Protein AF-A0A954A7A5-F1 (afdb_monomer)

Solvent-accessible surface area (backbone atoms only — not comparable to full-atom values): 7248 Å² total; per-residue (Å²): 126,86,75,83,75,49,50,63,57,55,16,46,53,32,36,54,52,17,51,50,56,63,62,61,66,78,78,70,56,62,91,72,83,84,81,99,62,92,88,66,52,70,63,50,56,54,47,51,51,52,50,32,54,55,46,23,54,54,49,23,55,47,30,45,52,28,15,51,25,31,58,70,69,36,44,72,64,22,48,61,49,47,54,57,47,47,42,50,68,76,20,58,92,73,64,75,78,54,69,54,38,83,85,49,42,62,57,50,49,52,54,50,52,54,51,47,52,52,48,52,53,48,56,74,66,56,132

Sequence (127 aa):
GPEPLTPAEVALVAHDLSDWVASLDPSEFGVDECCPARKRRHCFARFELARQLGRRAVFSRSLDRVACAIAHGNFDRAECRLDHLLARADGQPWPRDWLVPSVTRDELAVALDELLAMVDALRGSAP

Radius of gyration: 17.22 Å; Cα contact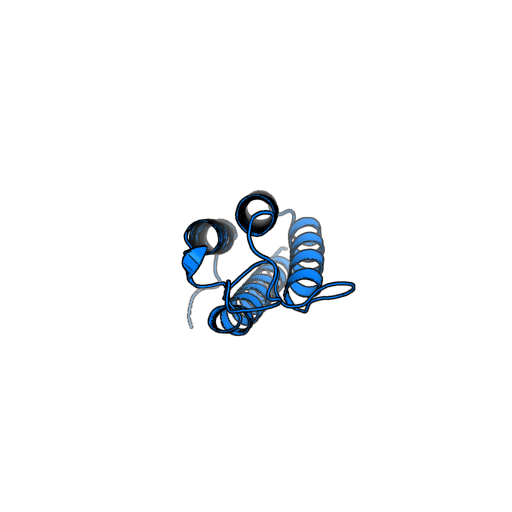s (8 Å, |Δi|>4): 107; chains: 1; bounding box: 42×25×59 Å

Nearest PDB structures (foldseek):
  8i4p-assembly1_A  TM=2.869E-01  e=4.596E+00  Thermobifida fusca YX
  3pfd-assembly5_D  TM=3.103E-01  e=7.560E+00  Mycolicibacterium thermoresistibile
  6jx6-assembly1_A  TM=2.354E-01  e=5.336E+00  Homo sapiens
  8ipq-assembly2_D  TM=2.594E-01  e=7.193E+00  Mycolicibacterium smegmatis

Foldseek 3Di:
DPDQDALLRLLVLLLVLLVVLLPADLVLLDPPDDDDDPDPVVVVVVVLSVQLNVVSNVLSVLSNVLSVCSNVVNLVSNLVSLVVSLCVLCQPPHDNRRRHHPVCSVVSNVSSVVSNVSSVSNVVVDD

Secondary structure (DSSP, 8-state):
-PPPPPHHHHHHHHHHHHHHHHHS-GGGS--------SSSHHHHHHHHHHHHHHHHHHHHHHHHHHHHHHHTT-HHHHHHHHHHHHHHHTT-SS-TTSSS-HHHHHHHHHHHHHHHHHHHHHHHH--

Structure (mmCIF, N/CA/C/O backbone):
data_AF-A0A954A7A5-F1
#
_entry.id   AF-A0A954A7A5-F1
#
loop_
_atom_site.group_PDB
_atom_site.id
_atom_site.type_symbol
_atom_site.label_atom_id
_atom_site.label_alt_id
_atom_site.label_comp_id
_atom_site.label_asym_id
_atom_site.label_entity_id
_atom_site.label_seq_id
_atom_site.pdbx_PDB_ins_code
_atom_site.Cartn_x
_atom_site.Cartn_y
_atom_site.Cartn_z
_atom_site.occupancy
_atom_site.B_iso_or_equiv
_atom_site.auth_seq_id
_atom_site.auth_comp_id
_atom_site.auth_asym_id
_atom_site.auth_atom_id
_atom_site.pdbx_PDB_model_num
ATOM 1 N N . GLY A 1 1 ? 3.358 6.801 -26.449 1.00 48.59 1 GLY A N 1
ATOM 2 C CA . GLY A 1 1 ? 2.733 6.111 -25.305 1.00 48.59 1 GLY A CA 1
ATOM 3 C C . GLY A 1 1 ? 3.327 6.683 -24.039 1.00 48.59 1 GLY A C 1
ATOM 4 O O . GLY A 1 1 ? 4.394 7.277 -24.157 1.00 48.59 1 GLY A O 1
ATOM 5 N N . PRO A 1 2 ? 2.660 6.575 -22.881 1.00 58.91 2 PRO A N 1
ATOM 6 C CA . PRO A 1 2 ? 3.310 6.897 -21.613 1.00 58.91 2 PRO A CA 1
ATOM 7 C C . PRO A 1 2 ? 4.587 6.053 -21.488 1.00 58.91 2 PRO A C 1
ATOM 9 O O . PRO A 1 2 ? 4.578 4.876 -21.855 1.00 58.91 2 PRO A O 1
ATOM 12 N N . GLU A 1 3 ? 5.692 6.677 -21.083 1.00 68.69 3 GLU A N 1
ATOM 13 C CA . GLU A 1 3 ? 6.935 5.956 -20.801 1.00 68.69 3 GLU A CA 1
ATOM 14 C C . GLU A 1 3 ? 6.705 4.963 -19.649 1.00 68.69 3 GLU A C 1
ATOM 16 O O . GLU A 1 3 ? 5.899 5.244 -18.756 1.00 68.69 3 GLU A O 1
ATOM 21 N N . PRO A 1 4 ? 7.350 3.783 -19.674 1.00 75.06 4 PRO A N 1
ATOM 22 C CA . PRO A 1 4 ? 7.259 2.840 -18.569 1.00 75.06 4 PRO A CA 1
ATOM 23 C C . PRO A 1 4 ? 7.852 3.473 -17.305 1.00 75.06 4 PRO A C 1
ATOM 25 O O . PRO A 1 4 ? 8.946 4.034 -17.349 1.00 75.06 4 PRO A O 1
ATOM 28 N N . LEU A 1 5 ? 7.123 3.370 -16.192 1.00 84.19 5 LEU A N 1
ATOM 29 C CA . LEU A 1 5 ? 7.570 3.885 -14.900 1.00 84.19 5 LEU A CA 1
ATOM 30 C C . LEU A 1 5 ? 8.876 3.209 -14.478 1.00 84.19 5 LEU A C 1
ATOM 32 O O . LEU A 1 5 ? 9.068 2.007 -14.654 1.00 84.19 5 LEU A O 1
ATOM 36 N N . THR A 1 6 ? 9.767 3.989 -13.884 1.00 90.75 6 THR A N 1
ATOM 37 C CA . THR A 1 6 ? 11.024 3.521 -13.309 1.00 90.75 6 THR A CA 1
ATOM 38 C C . THR A 1 6 ? 10.803 2.904 -11.923 1.00 90.75 6 THR A C 1
ATOM 40 O O . THR A 1 6 ? 9.848 3.255 -11.224 1.00 90.75 6 THR A O 1
ATOM 43 N N . PRO A 1 7 ? 11.719 2.041 -11.439 1.00 90.81 7 PRO A N 1
ATOM 44 C CA . PRO A 1 7 ? 11.652 1.524 -10.071 1.00 90.81 7 PRO A CA 1
ATOM 45 C C . PRO A 1 7 ? 11.584 2.618 -8.996 1.00 90.81 7 PRO A C 1
ATOM 47 O O . PRO A 1 7 ? 10.940 2.430 -7.969 1.00 90.81 7 PRO A O 1
ATOM 50 N N . ALA A 1 8 ? 12.220 3.771 -9.224 1.00 90.69 8 ALA A N 1
ATOM 51 C CA . ALA A 1 8 ? 12.177 4.894 -8.292 1.00 90.69 8 ALA A CA 1
ATOM 52 C C . ALA A 1 8 ? 10.782 5.536 -8.220 1.00 90.69 8 ALA A C 1
ATOM 54 O O . ALA A 1 8 ? 10.317 5.857 -7.129 1.00 90.69 8 ALA A O 1
ATOM 55 N N . GLU A 1 9 ? 10.100 5.681 -9.358 1.00 92.50 9 GLU A N 1
ATOM 56 C CA . GLU A 1 9 ? 8.741 6.230 -9.415 1.00 92.50 9 GLU A CA 1
ATOM 57 C C . GLU A 1 9 ? 7.732 5.281 -8.766 1.00 92.50 9 GLU A C 1
ATOM 59 O O . GLU A 1 9 ? 6.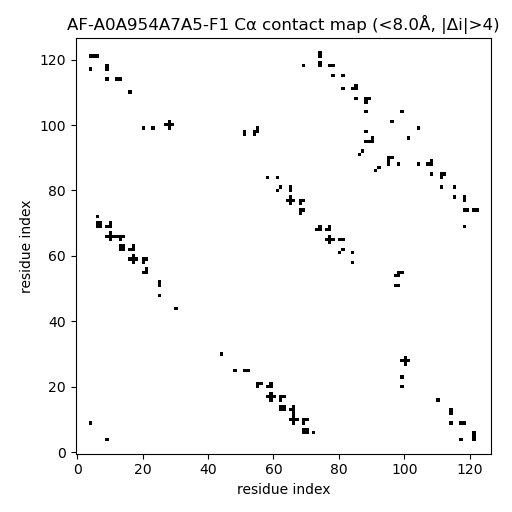923 5.713 -7.951 1.00 92.50 9 GLU A O 1
ATOM 64 N N . VAL A 1 10 ? 7.826 3.974 -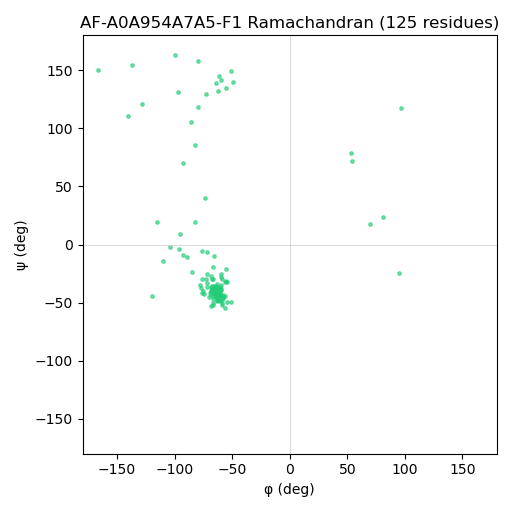9.030 1.00 91.50 10 VAL A N 1
ATOM 65 C CA . VAL A 1 10 ? 6.936 2.990 -8.389 1.00 91.50 10 VAL A CA 1
ATOM 66 C C . VAL A 1 10 ? 7.210 2.888 -6.881 1.00 91.50 10 VAL A C 1
ATOM 68 O O . VAL A 1 10 ? 6.283 2.744 -6.084 1.00 91.50 10 VAL A O 1
ATOM 71 N N . ALA A 1 11 ? 8.470 3.018 -6.450 1.00 91.81 11 ALA A N 1
ATOM 72 C CA . ALA A 1 11 ? 8.804 3.096 -5.029 1.00 91.81 11 ALA A CA 1
ATOM 73 C C . ALA A 1 11 ? 8.219 4.350 -4.358 1.00 91.81 11 ALA A C 1
ATOM 75 O O . ALA A 1 11 ? 7.778 4.266 -3.212 1.00 91.81 11 ALA A O 1
ATOM 76 N N . LEU A 1 12 ? 8.183 5.487 -5.062 1.00 93.62 12 LEU A N 1
ATOM 77 C CA . LEU A 1 12 ? 7.545 6.706 -4.569 1.00 93.62 12 LEU A CA 1
ATOM 78 C C . LEU A 1 12 ? 6.038 6.503 -4.390 1.00 93.62 12 LEU A C 1
ATOM 80 O O . LEU A 1 12 ? 5.525 6.814 -3.325 1.00 93.62 12 LEU A O 1
ATOM 84 N N . VAL A 1 13 ? 5.358 5.867 -5.349 1.00 93.25 13 VAL A N 1
ATOM 85 C CA . VAL A 1 13 ? 3.927 5.531 -5.221 1.00 93.25 13 VAL A CA 1
ATOM 86 C C . VAL A 1 13 ? 3.659 4.654 -3.992 1.00 93.25 13 VAL A C 1
ATOM 88 O O . VAL A 1 13 ? 2.720 4.902 -3.236 1.00 93.25 13 VAL A O 1
ATOM 91 N N . ALA A 1 14 ? 4.504 3.649 -3.740 1.00 90.94 14 ALA A N 1
ATOM 92 C CA . ALA A 1 14 ? 4.391 2.816 -2.542 1.00 90.94 14 ALA A CA 1
ATOM 93 C C . ALA A 1 14 ? 4.591 3.613 -1.237 1.00 90.94 14 ALA A C 1
ATOM 95 O O . ALA A 1 14 ? 3.965 3.299 -0.221 1.00 90.94 14 ALA A O 1
ATOM 96 N N . HIS A 1 15 ? 5.453 4.632 -1.253 1.00 92.94 15 HIS A N 1
ATOM 97 C CA . HIS A 1 15 ? 5.673 5.519 -0.113 1.00 92.94 15 HIS A CA 1
ATOM 98 C C . HIS A 1 15 ? 4.512 6.504 0.085 1.00 92.94 15 HIS A C 1
ATOM 100 O O . HIS A 1 15 ? 4.017 6.629 1.200 1.00 92.94 15 HIS A O 1
ATOM 106 N N . ASP A 1 16 ? 3.990 7.101 -0.985 1.00 93.81 16 ASP A N 1
ATOM 107 C CA . ASP A 1 16 ? 2.814 7.977 -0.930 1.00 93.81 16 ASP A CA 1
ATOM 108 C C . ASP A 1 16 ? 1.590 7.224 -0.384 1.00 93.81 16 ASP A C 1
ATOM 110 O O . ASP A 1 16 ? 0.838 7.743 0.445 1.00 93.81 16 ASP A O 1
ATOM 114 N N . LEU A 1 17 ? 1.424 5.951 -0.768 1.00 90.38 17 LEU A N 1
ATOM 115 C CA . LEU A 1 17 ? 0.381 5.086 -0.216 1.00 90.38 17 LEU A CA 1
ATOM 116 C C . LEU A 1 17 ? 0.594 4.811 1.284 1.00 90.38 17 LEU A C 1
ATOM 118 O O . LEU A 1 17 ? -0.371 4.745 2.049 1.00 90.38 17 LEU A O 1
ATOM 122 N N . SER A 1 18 ? 1.849 4.664 1.723 1.00 90.31 18 SER A N 1
ATOM 123 C CA . SER A 1 18 ? 2.204 4.523 3.142 1.00 90.31 18 SER A CA 1
ATOM 124 C C . SER A 1 18 ? 1.780 5.752 3.945 1.00 90.31 18 SER A C 1
ATOM 126 O O . SER A 1 18 ? 1.105 5.610 4.973 1.00 90.31 18 SER A O 1
ATOM 128 N N . ASP A 1 19 ? 2.111 6.944 3.447 1.00 91.31 19 ASP A N 1
ATOM 129 C CA . ASP A 1 19 ? 1.768 8.223 4.068 1.00 91.31 19 ASP A CA 1
ATOM 130 C C . ASP A 1 19 ? 0.255 8.438 4.107 1.00 91.31 19 ASP A C 1
ATOM 132 O O . ASP A 1 19 ? -0.295 8.817 5.146 1.00 91.31 19 ASP A O 1
ATOM 136 N N . TRP A 1 20 ? -0.450 8.101 3.024 1.00 90.00 20 TRP A N 1
ATOM 137 C CA . TRP A 1 20 ? -1.908 8.155 2.991 1.00 90.00 20 TRP A CA 1
ATOM 138 C C . TRP A 1 20 ? -2.530 7.260 4.069 1.00 90.00 20 TRP A C 1
ATOM 140 O O . TRP A 1 20 ? -3.307 7.750 4.894 1.00 90.00 20 TRP A O 1
ATOM 150 N N . VAL A 1 21 ? -2.125 5.986 4.166 1.00 85.00 21 VAL A N 1
ATOM 151 C CA . VAL A 1 21 ? -2.618 5.063 5.207 1.00 85.00 21 VAL A CA 1
ATOM 152 C C . VAL A 1 21 ? -2.290 5.569 6.616 1.00 85.00 21 VAL A C 1
ATOM 154 O O . VAL A 1 21 ? -3.097 5.412 7.543 1.00 85.00 21 VA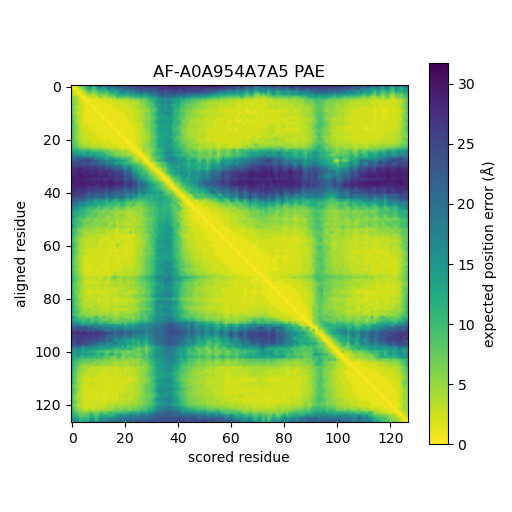L A O 1
ATOM 157 N N . ALA A 1 22 ? -1.124 6.187 6.811 1.00 85.44 22 ALA A N 1
ATOM 158 C CA . ALA A 1 22 ? -0.738 6.800 8.079 1.00 85.44 22 ALA A CA 1
ATOM 159 C C . ALA A 1 22 ? -1.574 8.051 8.416 1.00 85.44 22 ALA A C 1
ATOM 161 O O . ALA A 1 22 ? -1.797 8.323 9.596 1.00 85.44 22 ALA A O 1
ATOM 162 N N . SER A 1 23 ? -2.097 8.752 7.407 1.00 85.50 23 SER A N 1
ATOM 163 C CA . SER A 1 23 ? -2.842 10.011 7.546 1.00 85.50 23 SER A CA 1
ATOM 164 C C . SER A 1 23 ? -4.338 9.866 7.857 1.00 85.50 23 SER A C 1
ATOM 166 O O . SER A 1 23 ? -4.909 10.784 8.437 1.00 85.50 23 SER A O 1
ATOM 168 N N . LEU A 1 24 ? -4.968 8.728 7.522 1.00 80.75 24 LEU A N 1
ATOM 169 C CA . LEU A 1 24 ? -6.415 8.507 7.716 1.00 80.75 24 LEU A CA 1
ATOM 170 C C . LEU A 1 24 ? -6.882 8.872 9.141 1.00 80.75 24 LEU A C 1
ATOM 172 O O . LEU A 1 24 ? -6.198 8.569 10.122 1.00 80.75 24 LEU A O 1
ATOM 176 N N . ASP A 1 25 ? -8.047 9.496 9.300 1.00 72.88 25 ASP A N 1
ATOM 177 C CA . ASP A 1 25 ? -8.522 9.912 10.625 1.00 72.88 25 ASP A CA 1
ATOM 178 C C . ASP A 1 25 ? -9.136 8.721 11.387 1.00 72.88 25 ASP A C 1
ATOM 180 O O . ASP A 1 25 ? -10.144 8.175 10.942 1.00 72.88 25 ASP A O 1
ATOM 184 N N . PRO A 1 26 ? -8.589 8.315 12.556 1.00 65.06 26 PRO A N 1
ATOM 185 C CA . PRO A 1 26 ? -9.164 7.265 13.401 1.00 65.06 26 PRO A CA 1
ATOM 186 C C . PRO A 1 26 ? -10.622 7.499 13.829 1.00 65.06 26 PRO A C 1
ATOM 188 O O . PRO A 1 26 ? -11.291 6.552 14.241 1.00 65.06 26 PRO A O 1
ATOM 191 N N . SER A 1 27 ? -11.106 8.741 13.789 1.00 64.06 27 SER A N 1
ATOM 192 C CA . SER A 1 27 ? -12.462 9.107 14.196 1.00 64.06 27 SER A CA 1
ATOM 193 C C . SER A 1 27 ? -13.542 8.628 13.214 1.00 64.06 27 SER A C 1
ATOM 195 O O . SER A 1 27 ? -14.662 8.343 13.637 1.00 64.06 27 SER A O 1
ATOM 197 N N . GLU A 1 28 ? -13.191 8.426 11.940 1.00 60.41 28 GLU A N 1
ATOM 198 C CA . GLU A 1 28 ? -14.099 7.954 10.880 1.00 60.41 28 GLU A CA 1
ATOM 199 C C . GLU A 1 28 ? -14.391 6.445 10.953 1.00 60.41 28 GLU A C 1
ATOM 201 O O . GLU A 1 28 ? -15.230 5.917 10.227 1.00 60.41 28 GLU A O 1
ATOM 206 N N . PHE A 1 29 ? -13.727 5.724 11.859 1.00 56.72 29 PHE A N 1
ATOM 207 C CA . PHE A 1 29 ? -13.773 4.265 11.969 1.00 56.72 29 PHE A CA 1
ATOM 208 C C . PHE A 1 29 ? -14.986 3.730 12.744 1.00 56.72 29 PHE A C 1
ATOM 210 O O . PHE A 1 29 ? -14.951 2.598 13.224 1.00 56.72 29 PHE A O 1
ATOM 217 N N . GLY A 1 30 ? -16.048 4.528 12.885 1.00 51.50 30 GLY A N 1
ATOM 218 C CA . GLY A 1 30 ? -17.306 4.091 13.482 1.00 51.50 30 GLY A CA 1
ATOM 219 C C . GLY A 1 30 ? -17.122 3.477 14.870 1.00 51.50 30 GLY A C 1
ATOM 220 O O . GLY A 1 30 ? -17.339 2.286 15.070 1.00 51.50 30 GLY A O 1
ATOM 221 N N . VAL A 1 31 ? -16.813 4.297 15.876 1.00 49.91 31 VAL A N 1
ATOM 222 C CA . VAL A 1 31 ? -17.146 3.957 17.274 1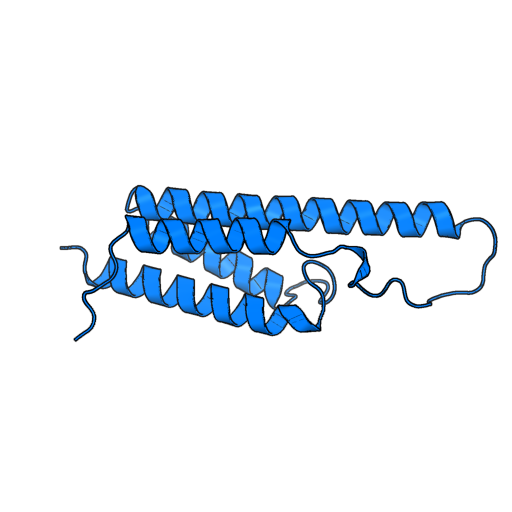.00 49.91 31 VAL A CA 1
ATOM 223 C C . VAL A 1 31 ? -18.653 4.124 17.520 1.00 49.91 31 VAL A C 1
ATOM 225 O O . VAL A 1 31 ? -19.064 4.615 18.569 1.00 49.91 31 VAL A O 1
ATOM 228 N N . ASP A 1 32 ? -19.493 3.727 16.563 1.00 42.97 32 ASP A N 1
ATOM 229 C CA . ASP A 1 32 ? -20.938 3.740 16.741 1.00 42.97 32 ASP A CA 1
ATOM 230 C C . ASP A 1 32 ? -21.394 2.440 17.409 1.00 42.97 32 ASP A C 1
ATOM 232 O O . ASP A 1 32 ? -21.406 1.345 16.852 1.00 42.97 32 ASP A O 1
ATOM 236 N N .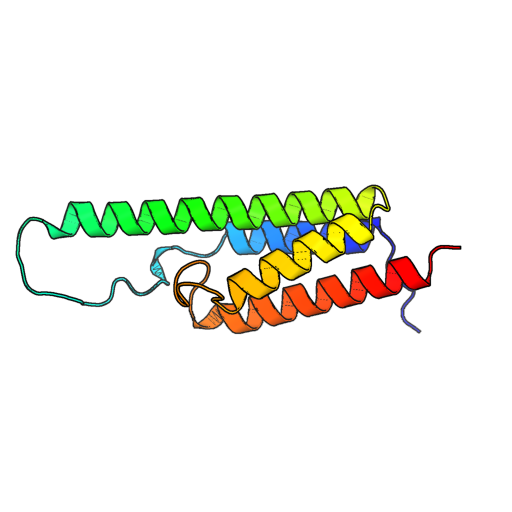 GLU A 1 33 ? -21.719 2.618 18.687 1.00 44.81 33 GLU A N 1
ATOM 237 C CA . GLU A 1 33 ? -22.822 1.971 19.385 1.00 44.81 33 GLU A CA 1
ATOM 238 C C . GLU A 1 33 ? -22.909 0.443 19.325 1.00 44.81 33 GLU A C 1
ATOM 240 O O . GLU A 1 33 ? -23.813 -0.145 18.739 1.00 44.81 33 GLU A O 1
ATOM 245 N N . CYS A 1 34 ? -22.095 -0.224 20.143 1.00 38.72 34 CYS A N 1
ATOM 246 C CA . CYS A 1 34 ? -22.542 -1.474 20.749 1.00 38.72 34 CYS A CA 1
ATOM 247 C C . CYS A 1 34 ? -22.349 -1.479 22.272 1.00 38.72 34 CYS A C 1
ATOM 249 O O . CYS A 1 34 ? -21.246 -1.384 22.807 1.00 38.72 34 CYS A O 1
ATOM 251 N N . CYS A 1 35 ? -23.488 -1.666 22.945 1.00 38.03 35 CYS A N 1
ATOM 252 C CA . CYS A 1 35 ? -23.716 -2.162 24.305 1.00 38.03 35 CYS A CA 1
ATOM 253 C C . CYS A 1 35 ? -23.926 -1.161 25.467 1.00 38.03 35 CYS A C 1
ATOM 255 O O . CYS A 1 35 ? -23.005 -0.441 25.867 1.00 38.03 35 CYS A O 1
ATOM 257 N N . PRO A 1 36 ? -25.110 -1.179 26.125 1.00 42.53 36 PRO A N 1
ATOM 258 C CA . PRO A 1 36 ? -25.452 -0.297 27.228 1.00 42.53 36 PRO A CA 1
ATOM 259 C C . PRO A 1 36 ? -24.904 -0.798 28.588 1.00 42.53 36 PRO A C 1
ATOM 261 O O . PRO A 1 36 ? -25.626 -1.411 29.359 1.00 42.53 36 PRO A O 1
ATOM 264 N N . ALA A 1 37 ? -23.652 -0.497 28.963 1.00 46.19 37 ALA A N 1
ATOM 265 C CA . ALA A 1 37 ? -23.205 -0.599 30.369 1.00 46.19 37 ALA A CA 1
ATOM 266 C C . ALA A 1 37 ? -22.274 0.557 30.792 1.00 46.19 37 ALA A C 1
ATOM 268 O O . ALA A 1 37 ? -21.165 0.711 30.284 1.00 46.19 37 ALA A O 1
ATOM 269 N N . ARG A 1 38 ? -22.750 1.450 31.669 1.00 50.28 38 ARG A N 1
ATOM 270 C CA . ARG A 1 38 ? -22.035 2.649 32.154 1.00 50.28 38 ARG A CA 1
ATOM 271 C C . ARG A 1 38 ? -20.771 2.258 32.956 1.00 50.28 38 ARG A C 1
ATOM 273 O O . ARG A 1 38 ? -20.824 1.359 33.784 1.00 50.28 38 ARG A O 1
ATOM 280 N N . LYS A 1 39 ? -19.670 2.997 32.741 1.00 48.59 39 LYS A N 1
ATOM 281 C CA . LYS A 1 39 ? -18.369 3.024 33.468 1.00 48.59 39 LYS A CA 1
ATOM 282 C C . LYS A 1 39 ? -17.180 2.172 32.967 1.00 48.59 39 LYS A C 1
ATOM 284 O O . LYS A 1 39 ? -16.061 2.618 33.181 1.00 48.59 39 LYS A O 1
ATOM 289 N N . ARG A 1 40 ? -17.341 1.060 32.226 1.00 50.47 40 ARG A N 1
ATOM 290 C CA . ARG A 1 40 ? -16.189 0.321 31.617 1.00 50.47 40 ARG A CA 1
ATOM 291 C C . ARG A 1 40 ? -15.876 0.672 30.150 1.00 50.47 40 ARG A C 1
ATOM 293 O O . ARG A 1 40 ? -14.900 0.178 29.598 1.00 50.47 40 ARG A O 1
ATOM 300 N N . ARG A 1 41 ? -16.682 1.529 29.511 1.00 50.50 41 ARG A N 1
ATOM 301 C CA . ARG A 1 41 ? -16.592 1.798 28.059 1.00 50.50 41 ARG A CA 1
ATOM 302 C C . ARG A 1 41 ? -15.430 2.697 27.638 1.00 50.50 41 ARG A C 1
ATOM 304 O O . ARG A 1 41 ? -14.907 2.525 26.547 1.00 50.50 41 ARG A O 1
ATOM 311 N N . HIS A 1 42 ? -14.991 3.612 28.503 1.00 52.00 42 HIS A N 1
ATOM 312 C CA . HIS A 1 42 ? -13.885 4.523 28.178 1.00 52.00 42 HIS A CA 1
ATOM 313 C C . HIS A 1 42 ? -12.546 3.792 28.004 1.00 52.00 42 HIS A C 1
ATOM 315 O O . HIS A 1 42 ? -11.762 4.153 27.131 1.00 52.00 42 HIS A O 1
ATOM 321 N N . CYS A 1 43 ? -12.292 2.740 28.790 1.00 55.81 43 CYS A N 1
ATOM 322 C CA . CYS A 1 43 ? -11.074 1.943 28.643 1.00 55.81 43 CYS A CA 1
ATOM 323 C C . CYS A 1 43 ? -11.107 1.075 27.378 1.00 55.81 43 CYS A C 1
ATOM 325 O O . CYS A 1 43 ? -10.084 0.933 26.719 1.00 55.81 43 CYS A O 1
ATOM 327 N N . PHE A 1 44 ? -12.278 0.537 27.015 1.00 60.06 44 PHE A N 1
ATOM 328 C CA . PHE A 1 44 ? -12.433 -0.318 25.836 1.00 60.06 44 PHE A CA 1
ATOM 329 C C . PHE A 1 44 ? -12.296 0.464 24.521 1.00 60.06 44 PHE A C 1
ATOM 331 O O . PHE A 1 44 ? -11.529 0.062 23.655 1.00 60.06 44 PHE A O 1
ATOM 338 N N . ALA A 1 45 ? -12.943 1.630 24.406 1.00 63.59 45 ALA A N 1
ATOM 339 C CA . ALA A 1 45 ? -12.824 2.479 23.218 1.00 63.59 45 ALA A CA 1
ATOM 340 C C . ALA A 1 45 ? -11.381 2.973 22.993 1.00 63.59 45 ALA A C 1
ATOM 342 O O . ALA A 1 45 ? -10.874 2.926 21.877 1.00 63.59 45 ALA A O 1
ATOM 343 N N . ARG A 1 46 ? -10.675 3.377 24.063 1.00 66.56 46 ARG A N 1
ATOM 344 C CA . ARG A 1 46 ? -9.252 3.762 23.977 1.00 66.56 46 ARG A CA 1
ATOM 345 C C . ARG A 1 46 ? -8.352 2.593 23.585 1.00 66.56 46 ARG A C 1
ATOM 347 O O . ARG A 1 46 ? -7.380 2.798 22.865 1.00 66.56 46 ARG A O 1
ATOM 354 N N . PHE A 1 47 ? -8.655 1.392 24.074 1.00 69.31 47 PHE A N 1
ATOM 355 C CA . PHE A 1 47 ? -7.908 0.191 23.724 1.00 69.31 47 PHE A CA 1
ATOM 356 C C . PHE A 1 47 ? -8.084 -0.170 22.246 1.00 69.31 47 PHE A C 1
ATOM 358 O O . PHE A 1 47 ? -7.084 -0.395 21.571 1.00 69.31 47 PHE A O 1
ATOM 365 N N . GLU A 1 48 ? -9.312 -0.165 21.720 1.00 71.94 48 GLU A N 1
ATOM 366 C CA . GLU A 1 48 ? -9.550 -0.447 20.297 1.00 71.94 48 GLU A CA 1
ATOM 367 C C . GLU A 1 48 ? -8.961 0.624 19.378 1.00 71.94 48 GLU A C 1
ATOM 369 O O . GLU A 1 48 ? -8.317 0.274 18.390 1.00 71.94 48 GLU A O 1
ATOM 374 N N . LEU A 1 49 ? -9.054 1.903 19.751 1.00 73.38 49 LEU A N 1
ATOM 375 C CA . LEU A 1 49 ? -8.391 2.992 19.031 1.00 73.38 49 LEU A CA 1
ATOM 376 C C . LEU A 1 49 ? -6.866 2.788 18.973 1.00 73.38 49 LEU A C 1
ATOM 378 O O . LEU A 1 49 ? -6.260 2.867 17.906 1.00 73.38 49 LEU A O 1
ATOM 382 N N . ALA A 1 50 ? -6.232 2.461 20.104 1.00 74.06 50 ALA A N 1
ATOM 383 C CA . ALA A 1 50 ? -4.802 2.146 20.138 1.00 74.06 50 ALA A CA 1
ATOM 384 C C . ALA A 1 50 ? -4.462 0.904 19.292 1.00 74.06 50 ALA A C 1
ATOM 386 O O . ALA A 1 50 ? -3.431 0.875 18.616 1.00 74.06 50 ALA A O 1
ATOM 387 N N . ARG A 1 51 ? -5.340 -0.110 19.282 1.00 75.31 51 ARG A N 1
ATOM 388 C CA . ARG A 1 51 ? -5.215 -1.311 18.440 1.00 75.31 51 ARG A CA 1
ATOM 389 C C . ARG A 1 51 ? -5.260 -0.946 16.956 1.00 75.31 51 ARG A C 1
ATOM 391 O O . ARG A 1 51 ? -4.425 -1.435 16.202 1.00 75.31 51 ARG A O 1
ATOM 398 N N . GLN A 1 52 ? -6.197 -0.093 16.540 1.00 75.00 52 GLN A N 1
ATOM 399 C CA . GLN A 1 52 ? -6.340 0.385 15.159 1.00 75.00 52 GLN A CA 1
ATOM 400 C C . GLN A 1 52 ? -5.115 1.191 14.712 1.00 75.00 52 GLN A C 1
ATOM 402 O O . GLN A 1 52 ? -4.519 0.876 13.683 1.00 75.00 52 GLN A O 1
ATOM 407 N N . LEU A 1 53 ? -4.670 2.155 15.523 1.00 77.94 53 LEU A N 1
ATOM 408 C CA . LEU A 1 53 ? -3.461 2.943 15.254 1.00 77.94 53 LEU A CA 1
ATOM 409 C C . LEU A 1 53 ? -2.217 2.056 15.113 1.00 77.94 53 LEU A C 1
ATOM 411 O O . LEU A 1 53 ? -1.442 2.211 14.170 1.00 77.94 53 LEU A O 1
ATOM 415 N N . GLY A 1 54 ? -2.046 1.083 16.014 1.00 78.81 54 GLY A N 1
ATOM 416 C CA . GLY A 1 54 ? -0.937 0.132 15.950 1.00 78.81 54 GLY A CA 1
ATOM 417 C C . GLY A 1 54 ? -0.943 -0.698 14.665 1.00 78.81 54 GLY A C 1
ATOM 418 O O . GLY A 1 54 ? 0.104 -0.903 14.056 1.00 78.81 54 GLY A O 1
ATOM 419 N N . ARG A 1 55 ? -2.118 -1.140 14.206 1.00 78.81 55 AR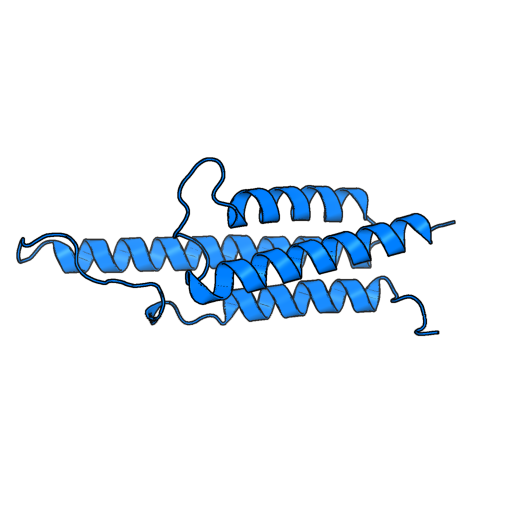G A N 1
ATOM 420 C CA . ARG A 1 55 ? -2.254 -1.886 12.946 1.00 78.81 55 ARG A CA 1
ATOM 421 C C . ARG A 1 55 ? -1.922 -1.050 11.726 1.00 78.81 55 ARG A C 1
ATOM 423 O O . ARG A 1 55 ? -1.187 -1.523 10.864 1.00 78.81 55 ARG A O 1
ATOM 430 N N . ARG A 1 56 ? -2.410 0.187 11.678 1.00 80.88 56 ARG A N 1
ATOM 431 C CA . ARG A 1 56 ? -2.107 1.129 10.596 1.00 80.88 56 ARG A CA 1
ATOM 432 C C . ARG A 1 56 ? -0.623 1.430 10.509 1.00 80.88 56 ARG A C 1
ATOM 434 O O . ARG A 1 56 ? -0.053 1.342 9.431 1.00 80.88 56 ARG A O 1
ATOM 441 N N . ALA A 1 57 ? 0.026 1.657 11.649 1.00 82.94 57 ALA A N 1
ATOM 442 C CA . ALA A 1 57 ? 1.472 1.833 11.696 1.00 82.94 57 ALA A CA 1
ATOM 443 C C . ALA A 1 57 ? 2.228 0.598 11.171 1.00 82.94 57 ALA A C 1
ATOM 445 O O . ALA A 1 57 ? 3.240 0.734 10.489 1.00 82.94 57 ALA A O 1
ATOM 446 N N . VAL A 1 58 ? 1.753 -0.619 11.461 1.00 84.56 58 VAL A N 1
ATOM 447 C CA . VAL A 1 58 ? 2.339 -1.855 10.910 1.00 84.56 58 VAL A CA 1
ATOM 448 C C . VAL A 1 58 ? 2.112 -1.963 9.399 1.00 84.56 58 VAL A C 1
ATOM 450 O O . VAL A 1 58 ? 3.004 -2.433 8.687 1.00 84.56 58 VAL A O 1
ATOM 453 N N . PHE A 1 59 ? 0.949 -1.535 8.911 1.00 86.38 59 PHE A N 1
ATOM 454 C CA . PHE A 1 59 ? 0.601 -1.551 7.493 1.00 86.38 59 PHE A CA 1
ATOM 455 C C . PHE A 1 59 ? 1.435 -0.549 6.692 1.00 86.38 59 PHE A C 1
ATOM 457 O O . PHE A 1 59 ? 2.141 -0.959 5.776 1.00 86.38 59 PHE A O 1
ATOM 464 N N . SER A 1 60 ? 1.458 0.719 7.108 1.00 88.12 60 SER A N 1
ATOM 465 C CA . SER A 1 60 ? 2.294 1.773 6.517 1.00 88.12 60 SER A CA 1
ATOM 466 C C . SER A 1 60 ? 3.773 1.359 6.496 1.00 88.12 60 SER A C 1
ATOM 468 O O . SER A 1 60 ? 4.376 1.259 5.433 1.00 88.12 60 SER A O 1
ATOM 470 N N . ARG A 1 61 ? 4.335 0.885 7.617 1.00 89.25 61 ARG A N 1
ATOM 471 C CA . ARG A 1 61 ? 5.719 0.362 7.632 1.00 89.25 61 ARG A CA 1
ATOM 472 C C . ARG A 1 61 ? 5.953 -0.822 6.694 1.00 89.25 61 ARG A C 1
ATOM 474 O O . ARG A 1 61 ? 7.097 -1.123 6.350 1.00 89.25 61 ARG A O 1
ATOM 481 N N . SER A 1 62 ? 4.913 -1.583 6.367 1.00 90.19 62 SER A N 1
ATOM 482 C CA . SER A 1 62 ? 5.021 -2.674 5.400 1.00 90.19 62 SER A CA 1
ATOM 483 C C . SER A 1 62 ? 5.053 -2.140 3.971 1.00 90.19 62 SER A C 1
ATOM 485 O O . SER A 1 62 ? 5.849 -2.659 3.192 1.00 90.19 62 SER A O 1
ATOM 487 N N . LEU A 1 63 ? 4.295 -1.082 3.666 1.00 91.06 63 LEU A N 1
ATOM 488 C CA . LEU A 1 63 ? 4.383 -0.335 2.409 1.00 91.06 63 LEU A CA 1
ATOM 489 C C . LEU A 1 63 ? 5.744 0.355 2.242 1.00 91.06 63 LEU A C 1
ATOM 491 O O . LEU A 1 63 ? 6.365 0.197 1.199 1.00 91.06 63 LEU A O 1
ATOM 495 N N . ASP A 1 64 ? 6.312 0.960 3.290 1.00 92.69 64 ASP A N 1
ATOM 496 C CA . ASP A 1 64 ? 7.680 1.515 3.223 1.00 92.69 64 ASP A CA 1
ATOM 497 C C . ASP A 1 64 ? 8.725 0.439 2.883 1.00 92.69 64 ASP A C 1
ATOM 499 O O . ASP A 1 64 ? 9.715 0.672 2.188 1.00 92.69 64 ASP A O 1
ATOM 503 N N . ARG A 1 65 ? 8.513 -0.791 3.368 1.00 93.00 65 ARG A N 1
ATOM 504 C CA . ARG A 1 65 ? 9.373 -1.934 3.030 1.00 93.00 65 ARG A CA 1
ATOM 505 C C . ARG A 1 65 ? 9.157 -2.425 1.603 1.00 93.00 65 ARG A C 1
ATOM 507 O O . ARG A 1 65 ? 10.102 -2.974 1.042 1.00 93.00 65 ARG A O 1
ATOM 514 N N . VAL A 1 66 ? 7.953 -2.272 1.052 1.00 93.12 66 VAL A N 1
ATOM 515 C CA . VAL A 1 66 ? 7.670 -2.510 -0.370 1.00 93.12 66 VAL A CA 1
ATOM 516 C C . VAL A 1 66 ? 8.405 -1.465 -1.204 1.00 93.12 66 VAL A C 1
ATOM 518 O O . VAL A 1 66 ? 9.213 -1.855 -2.038 1.00 93.12 66 VAL A O 1
ATOM 521 N N . ALA A 1 67 ? 8.248 -0.174 -0.897 1.00 92.06 67 ALA A N 1
ATOM 522 C CA . ALA A 1 67 ? 8.967 0.920 -1.553 1.00 92.06 67 ALA A CA 1
ATOM 523 C C . ALA A 1 67 ? 10.484 0.673 -1.566 1.00 92.06 67 ALA A C 1
ATOM 525 O O . ALA A 1 67 ? 11.129 0.696 -2.612 1.00 92.06 67 ALA A O 1
ATOM 526 N N . CYS A 1 68 ? 11.049 0.325 -0.407 1.00 93.88 68 CYS A N 1
ATOM 527 C CA . CYS A 1 68 ? 12.460 -0.021 -0.286 1.00 93.88 68 CYS A CA 1
ATOM 528 C C . CYS A 1 68 ? 12.836 -1.250 -1.133 1.00 93.88 68 CYS A C 1
ATOM 530 O O . CYS A 1 68 ? 13.868 -1.234 -1.796 1.00 93.88 68 CYS A O 1
ATOM 532 N N . ALA A 1 69 ? 12.021 -2.308 -1.156 1.00 91.94 69 ALA A N 1
ATOM 533 C CA . ALA A 1 69 ? 12.296 -3.484 -1.981 1.00 91.94 69 ALA A CA 1
ATOM 534 C C . ALA A 1 69 ? 12.305 -3.147 -3.483 1.00 91.94 69 ALA A C 1
ATOM 536 O O . ALA A 1 69 ? 13.235 -3.552 -4.177 1.00 91.94 69 ALA A O 1
ATOM 537 N N . ILE A 1 70 ? 11.340 -2.352 -3.951 1.00 92.19 70 ILE A N 1
ATOM 538 C CA . ILE A 1 70 ? 11.238 -1.894 -5.345 1.00 92.19 70 ILE A CA 1
ATOM 539 C C . ILE A 1 70 ? 12.450 -1.036 -5.722 1.00 92.19 70 ILE A C 1
ATOM 541 O O . ILE A 1 70 ? 13.090 -1.299 -6.737 1.00 92.19 70 ILE A O 1
ATOM 545 N N . ALA A 1 71 ? 12.832 -0.077 -4.872 1.00 90.00 71 ALA A N 1
ATOM 546 C CA . ALA A 1 71 ? 13.982 0.799 -5.109 1.00 90.00 71 ALA A CA 1
ATOM 547 C C . ALA A 1 71 ? 15.312 0.033 -5.245 1.00 90.00 71 ALA A C 1
ATOM 549 O O . ALA A 1 71 ? 16.217 0.482 -5.943 1.00 90.00 71 ALA A O 1
ATOM 550 N N . HIS A 1 72 ? 15.428 -1.133 -4.602 1.00 91.94 72 HIS A N 1
ATOM 551 C CA . HIS A 1 72 ? 16.597 -2.013 -4.701 1.00 91.94 72 HIS A CA 1
ATOM 552 C C . HIS A 1 72 ? 16.436 -3.128 -5.753 1.00 91.94 72 HIS A C 1
ATOM 554 O O . HIS A 1 72 ? 17.254 -4.047 -5.787 1.00 91.94 72 HIS A O 1
ATOM 560 N N . GLY A 1 73 ? 15.386 -3.091 -6.582 1.00 90.06 73 GLY A N 1
ATOM 561 C CA . GLY A 1 73 ? 15.128 -4.084 -7.632 1.00 90.06 73 GLY A CA 1
ATOM 562 C C . GLY A 1 73 ? 14.714 -5.468 -7.121 1.00 90.06 73 GLY A C 1
ATOM 563 O O . GLY A 1 73 ? 14.803 -6.451 -7.849 1.00 90.06 73 GLY A O 1
ATOM 564 N N . ASN A 1 74 ? 14.283 -5.583 -5.863 1.00 92.50 74 ASN A N 1
ATOM 565 C CA . ASN A 1 74 ? 13.858 -6.845 -5.262 1.00 92.50 74 ASN A CA 1
ATOM 566 C C . ASN A 1 74 ? 12.339 -7.037 -5.413 1.00 92.50 74 ASN A C 1
ATOM 568 O O . ASN A 1 74 ? 11.584 -6.929 -4.441 1.00 92.50 74 ASN A O 1
ATOM 572 N N . PHE A 1 75 ? 11.901 -7.282 -6.649 1.00 91.75 75 PHE A N 1
ATOM 573 C CA . PHE A 1 75 ? 10.483 -7.326 -7.022 1.00 91.75 75 PHE A CA 1
ATOM 574 C C . PHE A 1 75 ? 9.731 -8.515 -6.414 1.00 91.75 75 PHE A C 1
ATOM 576 O O . PHE A 1 75 ? 8.636 -8.319 -5.899 1.00 91.75 75 PHE A O 1
ATOM 583 N N . ASP A 1 76 ? 10.343 -9.700 -6.327 1.00 91.00 76 ASP A N 1
ATOM 584 C CA . ASP A 1 76 ? 9.710 -10.875 -5.699 1.00 91.00 76 ASP A CA 1
ATOM 585 C C . ASP A 1 76 ? 9.378 -10.624 -4.219 1.00 91.00 76 ASP A C 1
ATOM 587 O O . ASP A 1 76 ? 8.340 -11.029 -3.690 1.00 91.00 76 ASP A O 1
ATOM 591 N N . ARG A 1 77 ? 10.262 -9.905 -3.514 1.00 91.25 77 ARG A N 1
ATOM 592 C CA . ARG A 1 77 ? 10.018 -9.521 -2.121 1.00 91.25 77 ARG A CA 1
ATOM 593 C C . ARG A 1 77 ? 8.952 -8.436 -2.001 1.00 91.25 77 ARG A C 1
ATOM 595 O O . ARG A 1 77 ? 8.269 -8.400 -0.976 1.00 91.25 77 ARG A O 1
ATOM 602 N N . ALA A 1 78 ? 8.861 -7.535 -2.976 1.00 89.75 78 ALA A N 1
ATOM 603 C CA . ALA A 1 78 ? 7.827 -6.509 -3.026 1.00 89.75 78 ALA A CA 1
ATOM 604 C C . ALA A 1 78 ? 6.447 -7.147 -3.246 1.00 89.75 78 ALA A C 1
ATOM 606 O O . ALA A 1 78 ? 5.557 -6.925 -2.429 1.00 89.75 78 ALA A O 1
ATOM 607 N N . GLU A 1 79 ? 6.315 -8.019 -4.247 1.00 90.56 79 GLU A N 1
ATOM 608 C CA . GLU A 1 79 ? 5.097 -8.775 -4.567 1.00 90.56 79 GLU A CA 1
ATOM 609 C C . GLU A 1 79 ? 4.607 -9.595 -3.371 1.00 90.56 79 GLU A C 1
ATOM 611 O O . GLU A 1 79 ? 3.512 -9.368 -2.871 1.00 90.56 79 GLU A O 1
ATOM 616 N N . CYS A 1 80 ? 5.461 -10.448 -2.793 1.00 89.50 80 CYS A N 1
ATOM 617 C CA . CYS A 1 80 ? 5.070 -11.274 -1.649 1.00 89.50 80 CYS A CA 1
ATOM 618 C C . CYS A 1 80 ? 4.600 -10.431 -0.446 1.00 89.50 80 CYS A C 1
ATOM 620 O O . CYS A 1 80 ? 3.783 -10.867 0.367 1.00 89.50 80 CYS A O 1
ATOM 622 N N . ARG A 1 81 ? 5.120 -9.208 -0.281 1.00 89.31 81 ARG A N 1
ATOM 623 C CA . ARG A 1 81 ? 4.630 -8.285 0.752 1.00 89.31 81 ARG A CA 1
ATOM 624 C C . ARG A 1 81 ? 3.288 -7.668 0.373 1.00 89.31 81 ARG A C 1
ATOM 626 O O . ARG A 1 81 ? 2.461 -7.535 1.271 1.00 89.31 81 ARG A O 1
ATOM 633 N N . LEU A 1 82 ? 3.091 -7.296 -0.888 1.00 87.44 82 LEU A N 1
ATOM 634 C CA . LEU A 1 82 ? 1.835 -6.751 -1.398 1.00 87.44 82 LEU A CA 1
ATOM 635 C C . LEU A 1 82 ? 0.703 -7.776 -1.313 1.00 87.44 82 LEU A C 1
ATOM 637 O O . LEU A 1 82 ? -0.328 -7.446 -0.738 1.00 87.44 82 LEU A O 1
ATOM 641 N N . ASP A 1 83 ? 0.929 -9.032 -1.700 1.00 87.00 83 ASP A N 1
ATOM 642 C CA . ASP A 1 83 ? -0.053 -10.120 -1.558 1.00 87.00 83 ASP A CA 1
ATOM 643 C C . ASP A 1 83 ? -0.521 -10.287 -0.109 1.00 87.00 83 ASP A C 1
ATOM 645 O O . ASP A 1 83 ? -1.710 -10.408 0.193 1.00 87.00 83 ASP A O 1
ATOM 649 N N . HIS A 1 84 ? 0.422 -10.246 0.837 1.00 84.50 84 HIS A N 1
ATOM 650 C CA . HIS A 1 84 ? 0.089 -10.308 2.257 1.00 84.50 84 HIS A CA 1
ATOM 651 C C . HIS A 1 84 ? -0.678 -9.072 2.747 1.00 84.50 84 HIS A C 1
ATOM 653 O O . HIS A 1 84 ? -1.427 -9.175 3.724 1.00 84.50 84 HIS A O 1
ATOM 659 N N . LEU A 1 85 ? -0.462 -7.898 2.147 1.00 84.62 85 LEU A N 1
ATOM 660 C CA . LEU A 1 85 ? -1.195 -6.675 2.478 1.00 84.62 85 LEU A CA 1
ATOM 661 C C . LEU A 1 85 ? -2.606 -6.698 1.885 1.00 84.62 85 LEU A C 1
ATOM 663 O O . LEU A 1 85 ? -3.540 -6.378 2.616 1.00 84.62 85 LEU A O 1
ATOM 667 N N . LEU A 1 86 ? -2.766 -7.164 0.645 1.00 81.75 86 LEU A N 1
ATOM 668 C CA . LEU A 1 86 ? -4.054 -7.391 -0.017 1.00 81.75 86 LEU A CA 1
ATOM 669 C C . LEU A 1 86 ? -4.914 -8.381 0.769 1.00 81.75 86 LEU A C 1
ATOM 671 O O . LEU A 1 86 ? -6.005 -8.032 1.212 1.00 81.75 86 LEU A O 1
ATOM 675 N N . ALA A 1 87 ? -4.373 -9.554 1.112 1.00 77.31 87 ALA A N 1
ATOM 676 C CA . ALA A 1 87 ? -5.091 -10.548 1.916 1.00 77.31 87 ALA A CA 1
ATOM 677 C C . ALA A 1 87 ? -5.577 -9.987 3.271 1.00 77.31 87 ALA A C 1
ATOM 679 O O . ALA A 1 87 ? -6.631 -10.370 3.789 1.00 77.31 87 ALA A O 1
ATOM 680 N N . ARG A 1 88 ? -4.814 -9.052 3.854 1.00 73.31 88 ARG A N 1
ATOM 681 C CA . ARG A 1 88 ? -5.168 -8.349 5.096 1.00 73.31 88 ARG A CA 1
ATOM 682 C C . ARG A 1 88 ? -6.202 -7.242 4.893 1.00 73.31 88 ARG A C 1
ATOM 684 O O . ARG A 1 88 ? -7.004 -7.028 5.807 1.00 73.31 88 ARG A O 1
ATOM 691 N N . ALA A 1 89 ? -6.169 -6.547 3.758 1.00 70.31 89 ALA A N 1
ATOM 692 C CA . ALA A 1 89 ? -7.162 -5.551 3.366 1.00 70.31 89 ALA A CA 1
ATOM 693 C C . ALA A 1 89 ? -8.524 -6.211 3.072 1.00 70.31 89 ALA A C 1
ATOM 695 O O . ALA A 1 89 ? -9.548 -5.736 3.563 1.00 70.31 89 ALA A O 1
ATOM 696 N N . ASP A 1 90 ? -8.522 -7.380 2.426 1.00 66.00 90 ASP A N 1
ATOM 697 C CA . ASP A 1 90 ? -9.712 -8.199 2.135 1.00 66.00 90 ASP A CA 1
ATOM 698 C C . ASP A 1 90 ? -10.321 -8.888 3.371 1.00 66.00 90 ASP A C 1
ATOM 700 O O . ASP A 1 90 ? -11.403 -9.486 3.323 1.00 66.00 90 ASP A O 1
ATOM 704 N N . GLY A 1 91 ? -9.646 -8.793 4.520 1.00 57.41 91 GLY A N 1
ATOM 705 C CA . GLY A 1 91 ? -10.142 -9.294 5.798 1.00 57.41 91 GLY A CA 1
ATOM 706 C C . GLY A 1 91 ? -9.959 -10.798 6.010 1.00 57.41 91 GLY A C 1
ATOM 707 O O . GLY A 1 91 ? -10.690 -11.372 6.820 1.00 57.41 91 GLY A O 1
ATOM 708 N N . GLN A 1 92 ? -8.998 -11.444 5.336 1.00 57.44 92 GLN A N 1
ATOM 709 C CA . GLN A 1 92 ? -8.662 -12.853 5.563 1.00 57.44 92 GLN A CA 1
ATOM 710 C C . GLN A 1 92 ? -7.446 -13.015 6.508 1.00 57.44 92 GLN A C 1
ATOM 712 O O . GLN A 1 92 ? -6.408 -12.385 6.299 1.00 57.44 92 GLN A O 1
ATOM 717 N N . PRO A 1 93 ? -7.517 -13.866 7.558 1.00 47.53 93 PRO A N 1
ATOM 718 C CA . PRO A 1 93 ? -8.682 -14.629 7.994 1.00 47.53 93 PRO A CA 1
ATOM 719 C C . PRO A 1 93 ? -9.594 -13.899 9.008 1.00 47.53 93 PRO A C 1
ATOM 721 O O . PRO A 1 93 ? -10.680 -14.405 9.246 1.00 47.53 93 PRO A O 1
ATOM 724 N N . TRP A 1 94 ? -9.222 -12.757 9.615 1.00 42.59 94 TRP A N 1
ATOM 725 C CA . TRP A 1 94 ? -10.032 -12.055 10.645 1.00 42.59 94 TRP A CA 1
ATOM 726 C C . TRP A 1 94 ? -9.535 -10.613 10.927 1.00 42.59 94 TRP A C 1
ATOM 728 O O . TRP A 1 94 ? -8.316 -10.448 11.013 1.00 42.59 94 TRP A O 1
ATOM 738 N N . PRO A 1 95 ? -10.379 -9.623 11.322 1.00 48.16 95 PRO A N 1
ATOM 739 C CA . PRO A 1 95 ? -11.740 -9.252 10.897 1.00 48.16 95 PRO A CA 1
ATOM 740 C C . PRO A 1 95 ? -11.747 -8.062 9.894 1.00 48.16 95 PRO A C 1
ATOM 742 O O . PRO A 1 95 ? -10.779 -7.315 9.810 1.00 48.16 95 PRO A O 1
ATOM 745 N N . ARG A 1 96 ? -12.862 -7.849 9.174 1.00 50.59 96 ARG A N 1
ATOM 746 C CA . ARG A 1 96 ? -13.032 -6.905 8.037 1.00 50.59 96 ARG A CA 1
ATOM 747 C C . ARG A 1 96 ? -12.928 -5.392 8.341 1.00 50.59 96 ARG A C 1
ATOM 749 O O . ARG A 1 96 ? -12.809 -4.619 7.398 1.00 50.59 96 ARG A O 1
ATOM 756 N N . ASP A 1 97 ? -12.898 -4.973 9.610 1.00 54.00 97 ASP A N 1
ATOM 757 C CA . ASP A 1 97 ? -13.194 -3.573 10.004 1.00 54.00 97 ASP A CA 1
ATOM 758 C C . ASP A 1 97 ? -1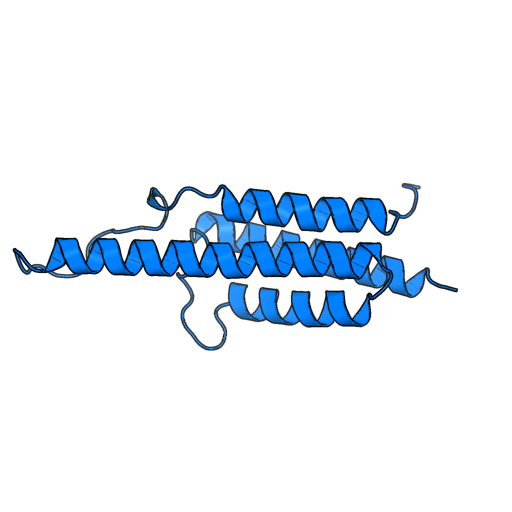1.994 -2.811 10.622 1.00 54.00 97 ASP A C 1
ATOM 760 O O . ASP A 1 97 ? -12.146 -1.874 11.404 1.00 54.00 97 ASP A O 1
ATOM 764 N N . TRP A 1 98 ? -10.764 -3.277 10.388 1.00 63.00 98 TRP A N 1
ATOM 765 C CA . TRP A 1 98 ? -9.665 -3.072 11.345 1.00 63.00 98 TRP A CA 1
ATOM 766 C C . TRP A 1 98 ? -8.529 -2.113 10.941 1.00 63.00 98 TRP A C 1
ATOM 768 O O . TRP A 1 98 ? -7.742 -1.753 11.829 1.00 63.00 98 TRP A O 1
ATOM 778 N N . LEU A 1 99 ? -8.414 -1.725 9.663 1.00 61.78 99 LEU A N 1
ATOM 779 C CA . LEU A 1 99 ? -7.246 -1.009 9.111 1.00 61.78 99 LEU A CA 1
ATOM 780 C C . LEU A 1 99 ? -7.567 0.366 8.529 1.00 61.78 99 LEU A C 1
ATOM 782 O O . LEU A 1 99 ? -6.856 1.322 8.828 1.00 61.78 99 LEU A O 1
ATOM 786 N N . VAL A 1 100 ? -8.643 0.471 7.758 1.00 62.91 100 VAL A N 1
ATOM 787 C CA . VAL A 1 100 ? -9.120 1.717 7.146 1.00 62.91 100 VAL A CA 1
ATOM 788 C C . VAL A 1 100 ? -10.644 1.795 7.298 1.00 62.91 100 VAL A C 1
ATOM 790 O O . VAL A 1 100 ? -11.266 0.738 7.473 1.00 62.91 100 VAL A O 1
ATOM 793 N N . PRO A 1 101 ? -11.256 2.994 7.297 1.00 64.19 101 PRO A N 1
ATOM 794 C CA . PRO A 1 101 ? -12.709 3.119 7.249 1.00 64.19 101 PRO A CA 1
ATOM 795 C C . PRO A 1 101 ? -13.295 2.280 6.104 1.00 64.19 101 PRO A C 1
ATOM 797 O O . PRO A 1 101 ? -12.658 2.098 5.067 1.00 64.19 101 PRO A O 1
ATOM 800 N N . SER A 1 102 ? -14.518 1.767 6.260 1.00 64.44 102 SER A N 1
ATOM 801 C CA . SER A 1 102 ? -15.155 0.932 5.225 1.00 64.44 102 SER A CA 1
ATOM 802 C C . SER A 1 102 ? -15.226 1.628 3.861 1.00 64.44 102 SER A C 1
ATOM 804 O O . SER A 1 102 ? -15.112 0.963 2.836 1.00 64.44 102 SER A O 1
ATOM 806 N N . VAL A 1 103 ? -15.348 2.958 3.863 1.00 64.88 103 VAL A N 1
ATOM 807 C CA . VAL A 1 103 ? -15.377 3.816 2.671 1.00 64.88 103 VAL A CA 1
ATOM 808 C C . VAL A 1 103 ? -14.051 3.865 1.903 1.00 64.88 103 VAL A C 1
ATOM 810 O O . VAL A 1 103 ? -14.073 4.009 0.690 1.00 64.88 103 VAL A O 1
ATOM 813 N N . THR A 1 104 ? -12.911 3.695 2.574 1.00 74.56 104 THR A N 1
ATOM 814 C CA . THR A 1 104 ? -11.566 3.763 1.966 1.00 74.56 104 THR A CA 1
ATOM 815 C C . THR A 1 104 ? -10.937 2.388 1.770 1.00 74.56 104 THR A C 1
ATOM 817 O O . THR A 1 104 ? -9.838 2.275 1.232 1.00 74.56 104 THR A O 1
ATOM 820 N N . ARG A 1 105 ? -11.617 1.311 2.182 1.00 74.25 105 ARG A N 1
ATOM 821 C CA . ARG A 1 105 ? -11.136 -0.062 1.977 1.00 74.25 105 ARG A CA 1
ATOM 822 C C . ARG A 1 105 ? -11.028 -0.406 0.499 1.00 74.25 105 ARG A C 1
ATOM 824 O O . ARG A 1 105 ? -10.011 -0.951 0.087 1.00 74.25 105 ARG A O 1
ATOM 831 N N . ASP A 1 106 ? -12.068 -0.103 -0.268 1.00 76.81 106 ASP A N 1
ATOM 832 C CA . ASP A 1 106 ? -12.097 -0.436 -1.691 1.00 76.81 106 ASP A CA 1
ATOM 833 C C . ASP A 1 106 ? -11.056 0.407 -2.452 1.00 76.81 106 ASP A C 1
ATOM 835 O O . ASP A 1 106 ? -10.350 -0.119 -3.305 1.00 76.81 106 ASP A O 1
ATOM 839 N N . GLU A 1 107 ? -10.859 1.671 -2.056 1.00 82.69 107 GLU A N 1
ATOM 840 C CA . GLU A 1 107 ? -9.779 2.529 -2.569 1.00 82.69 107 GLU A CA 1
ATOM 841 C C . GLU A 1 107 ? -8.386 1.971 -2.240 1.00 82.69 107 GLU A C 1
ATOM 843 O O . GLU A 1 107 ? -7.514 1.934 -3.106 1.00 82.69 107 GLU A O 1
ATOM 848 N N . LEU A 1 108 ? -8.173 1.482 -1.012 1.00 83.50 108 LEU A N 1
ATOM 849 C CA . LEU A 1 108 ? -6.910 0.858 -0.615 1.00 83.50 108 LEU A CA 1
ATOM 850 C C . LEU A 1 108 ? -6.643 -0.431 -1.403 1.00 83.50 108 LEU A C 1
ATOM 852 O O . LEU A 1 108 ? -5.510 -0.652 -1.818 1.00 83.50 108 LEU A O 1
ATOM 856 N N . ALA A 1 109 ? -7.652 -1.282 -1.593 1.00 82.69 109 ALA A N 1
ATOM 857 C CA . ALA A 1 109 ? -7.508 -2.516 -2.363 1.00 82.69 109 ALA A CA 1
ATOM 858 C C . ALA A 1 109 ? -7.121 -2.213 -3.817 1.00 82.69 109 ALA A C 1
ATOM 860 O O . ALA A 1 109 ? -6.128 -2.749 -4.302 1.00 82.69 109 ALA A O 1
ATOM 861 N N . VAL A 1 110 ? -7.819 -1.268 -4.457 1.00 86.25 110 VAL A N 1
ATOM 862 C CA . VAL A 1 110 ? -7.490 -0.803 -5.813 1.00 86.25 110 VAL A CA 1
ATOM 863 C C . VAL A 1 110 ? -6.062 -0.258 -5.879 1.00 86.25 110 VAL A C 1
ATOM 865 O O . VAL A 1 110 ? -5.306 -0.647 -6.762 1.00 86.25 110 VAL A O 1
ATOM 868 N N . ALA A 1 111 ? -5.649 0.577 -4.922 1.00 89.06 111 ALA A N 1
ATOM 869 C CA . ALA A 1 111 ? -4.296 1.133 -4.906 1.00 89.06 111 ALA A CA 1
ATOM 870 C C . ALA A 1 111 ? -3.204 0.058 -4.724 1.00 89.06 111 ALA A C 1
ATOM 872 O O . ALA A 1 111 ? -2.117 0.166 -5.293 1.00 89.06 111 ALA A O 1
ATOM 873 N N . LEU A 1 112 ? -3.474 -0.987 -3.937 1.00 89.12 112 LEU A N 1
ATOM 874 C CA . LEU A 1 112 ? -2.562 -2.123 -3.778 1.00 89.12 112 LEU A CA 1
ATOM 875 C C . LEU A 1 112 ? -2.480 -2.972 -5.052 1.00 89.12 112 LEU A C 1
ATOM 877 O O . LEU A 1 112 ? -1.377 -3.370 -5.420 1.00 89.12 112 LEU A O 1
ATOM 881 N N . ASP A 1 113 ? -3.609 -3.220 -5.721 1.00 88.50 113 ASP A N 1
ATOM 882 C CA . ASP A 1 113 ? -3.664 -3.952 -6.993 1.00 88.50 113 ASP A CA 1
ATOM 883 C C . ASP A 1 113 ? -2.929 -3.193 -8.107 1.00 88.50 113 ASP A C 1
ATOM 885 O O . ASP A 1 113 ? -2.153 -3.779 -8.863 1.00 88.50 113 ASP A O 1
ATOM 889 N N . GLU A 1 114 ? -3.108 -1.873 -8.187 1.00 91.50 114 GLU A N 1
ATOM 890 C CA . GLU A 1 114 ? -2.369 -1.019 -9.122 1.00 91.50 114 GLU A CA 1
ATOM 891 C C . GLU A 1 114 ? -0.862 -1.068 -8.849 1.00 91.50 114 GLU A C 1
ATOM 893 O O . GLU A 1 114 ? -0.061 -1.214 -9.776 1.00 91.50 114 GLU A O 1
ATOM 898 N N . LEU A 1 115 ? -0.458 -0.995 -7.577 1.00 91.31 115 LEU A N 1
ATOM 899 C CA . LEU A 1 115 ? 0.945 -1.101 -7.185 1.00 91.31 115 LEU A CA 1
ATOM 900 C C . LEU A 1 115 ? 1.535 -2.479 -7.514 1.00 91.31 115 LEU A C 1
ATOM 902 O O . LEU A 1 115 ? 2.677 -2.556 -7.969 1.00 91.31 115 LEU A O 1
ATOM 906 N N . LEU A 1 116 ? 0.763 -3.552 -7.341 1.00 90.75 116 LEU A N 1
ATOM 907 C CA . LEU A 1 116 ? 1.153 -4.904 -7.737 1.00 90.75 116 LEU A CA 1
ATOM 908 C C . LEU A 1 116 ? 1.369 -4.993 -9.254 1.00 90.75 116 LEU A C 1
ATOM 910 O O . LEU A 1 116 ? 2.429 -5.433 -9.698 1.00 90.75 116 LEU A O 1
ATOM 914 N N . ALA A 1 117 ? 0.433 -4.466 -10.047 1.00 90.12 117 ALA A N 1
ATOM 915 C CA . ALA A 1 117 ? 0.548 -4.421 -11.503 1.00 90.12 117 ALA A CA 1
ATOM 916 C C . ALA A 1 117 ? 1.775 -3.614 -11.974 1.00 90.12 117 ALA A C 1
ATOM 918 O O . ALA A 1 117 ? 2.445 -3.999 -12.935 1.00 90.12 117 ALA A O 1
ATOM 919 N N . MET A 1 118 ? 2.114 -2.518 -11.285 1.00 92.25 118 MET A N 1
ATOM 920 C CA . MET A 1 118 ? 3.340 -1.755 -11.550 1.00 92.25 118 MET A CA 1
ATOM 921 C C . MET A 1 118 ? 4.608 -2.567 -11.245 1.00 92.25 118 MET A C 1
ATOM 923 O O . MET A 1 118 ? 5.557 -2.536 -12.030 1.00 92.25 118 MET A O 1
ATOM 927 N N . VAL A 1 119 ? 4.633 -3.316 -10.139 1.00 90.69 119 VAL A N 1
ATOM 928 C CA . VAL A 1 119 ? 5.754 -4.209 -9.788 1.00 90.69 119 VAL A CA 1
ATOM 929 C C . VAL A 1 119 ? 5.922 -5.325 -10.823 1.00 90.69 119 VAL A C 1
ATOM 931 O O . VAL A 1 119 ? 7.050 -5.626 -11.223 1.00 90.69 119 VAL A O 1
ATOM 934 N N . ASP A 1 120 ? 4.825 -5.895 -11.317 1.00 89.00 120 ASP A N 1
ATOM 935 C CA . ASP A 1 120 ? 4.852 -6.913 -12.370 1.00 89.00 120 ASP A CA 1
ATOM 936 C C . ASP A 1 120 ? 5.373 -6.366 -13.699 1.00 89.00 120 ASP A C 1
ATOM 938 O O . ASP A 1 120 ? 6.201 -7.008 -14.353 1.00 89.00 120 ASP A O 1
ATOM 942 N N . ALA A 1 121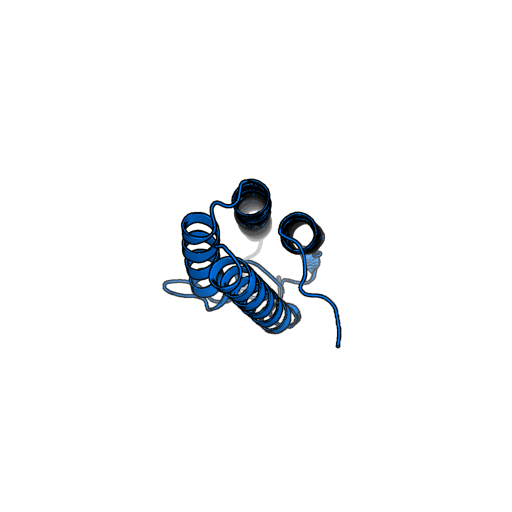 ? 4.961 -5.152 -14.072 1.00 88.31 121 ALA A N 1
ATOM 943 C CA . ALA A 1 121 ? 5.469 -4.475 -15.260 1.00 88.31 121 ALA A CA 1
ATOM 944 C C . ALA A 1 121 ? 6.982 -4.216 -15.167 1.00 88.31 121 ALA A C 1
ATOM 946 O O . ALA A 1 121 ? 7.714 -4.491 -16.121 1.00 88.31 121 ALA A O 1
ATOM 947 N N . LEU A 1 122 ? 7.468 -3.760 -14.006 1.00 87.75 122 LEU A N 1
ATOM 948 C CA . LEU A 1 122 ? 8.900 -3.569 -13.757 1.00 87.75 122 LEU A CA 1
ATOM 949 C C . LEU A 1 122 ? 9.679 -4.878 -13.898 1.00 87.75 122 LEU A C 1
ATOM 951 O O . LEU A 1 122 ? 10.725 -4.906 -14.546 1.00 87.75 122 LEU A O 1
ATOM 955 N N . ARG A 1 123 ? 9.151 -5.974 -13.350 1.00 84.12 123 ARG A N 1
ATOM 956 C CA . ARG A 1 123 ? 9.772 -7.298 -13.440 1.00 84.12 123 ARG A CA 1
ATOM 957 C C . ARG A 1 123 ? 9.845 -7.809 -14.875 1.00 84.12 123 ARG A C 1
ATOM 959 O O . ARG A 1 123 ? 10.884 -8.313 -15.279 1.00 84.12 123 ARG A O 1
ATOM 966 N N . GLY A 1 124 ? 8.772 -7.645 -15.650 1.00 80.06 124 GLY A N 1
ATOM 967 C CA . GLY A 1 124 ? 8.741 -8.011 -17.070 1.00 80.06 124 GLY A CA 1
ATOM 968 C C . GLY A 1 124 ? 9.653 -7.152 -17.953 1.00 80.06 124 GLY A C 1
ATOM 969 O O . GLY A 1 124 ? 9.997 -7.566 -19.057 1.00 80.06 124 GLY A O 1
ATOM 970 N N . SER A 1 125 ? 10.052 -5.971 -17.470 1.00 69.12 125 SER A N 1
ATOM 971 C CA . SER A 1 125 ? 10.997 -5.068 -18.138 1.00 69.12 125 SER A CA 1
ATOM 972 C C . SER A 1 125 ? 12.461 -5.259 -17.719 1.00 69.12 125 SER A C 1
ATOM 974 O O . SER A 1 125 ? 13.348 -4.661 -18.330 1.00 69.12 125 SER A O 1
ATOM 976 N N . ALA A 1 126 ? 12.725 -6.071 -16.688 1.00 59.56 126 ALA A N 1
ATOM 977 C CA . ALA A 1 126 ? 14.081 -6.387 -16.258 1.00 59.56 126 ALA A CA 1
ATOM 978 C C . ALA A 1 126 ? 14.748 -7.338 -17.282 1.00 59.56 126 ALA A C 1
ATOM 980 O O . ALA A 1 126 ? 14.123 -8.331 -17.660 1.00 59.56 126 ALA A O 1
ATOM 981 N N . PRO A 1 127 ? 15.967 -7.030 -17.767 1.00 53.16 127 PRO A N 1
ATOM 982 C CA . PRO A 1 127 ? 16.674 -7.836 -18.766 1.00 53.16 127 PRO A CA 1
ATOM 983 C C . PRO A 1 127 ? 17.177 -9.186 -18.240 1.00 53.16 127 PRO A C 1
ATOM 985 O O . PRO A 1 127 ? 17.467 -9.291 -17.025 1.00 53.16 127 PRO A O 1
#

Mean predicted aligned error: 8.81 Å

pLDDT: mean 76.13, std 16.21, range [38.03, 93.88]